Protein AF-A0A355HAT7-F1 (afdb_monomer_lite)

Structure (mmCIF, N/CA/C/O backbone):
data_AF-A0A355HAT7-F1
#
_entry.id   AF-A0A355HAT7-F1
#
loop_
_atom_site.group_PDB
_atom_site.id
_atom_site.type_symbol
_atom_site.label_atom_id
_atom_site.label_alt_id
_atom_site.label_comp_id
_atom_site.label_asym_id
_atom_site.label_entity_id
_atom_site.label_seq_id
_atom_site.pdbx_PDB_ins_code
_atom_site.Cartn_x
_atom_site.Cartn_y
_atom_site.Cartn_z
_atom_site.occupancy
_atom_site.B_iso_or_equiv
_atom_site.auth_seq_id
_atom_site.auth_comp_id
_atom_site.auth_asym_id
_atom_site.auth_atom_id
_atom_site.pdbx_PDB_model_num
ATOM 1 N N . MET A 1 1 ? 3.936 -16.235 10.961 1.00 66.88 1 MET A N 1
ATOM 2 C CA . MET A 1 1 ? 3.783 -15.664 9.609 1.00 66.88 1 MET A CA 1
ATOM 3 C C . MET A 1 1 ? 2.430 -16.112 9.084 1.00 66.88 1 MET A C 1
ATOM 5 O O . MET A 1 1 ? 2.191 -17.313 9.074 1.00 66.88 1 MET A O 1
ATOM 9 N N . ARG A 1 2 ? 1.525 -15.182 8.770 1.00 89.81 2 ARG A N 1
ATOM 10 C CA . ARG A 1 2 ? 0.207 -15.493 8.183 1.00 89.81 2 ARG A CA 1
ATOM 11 C C . ARG A 1 2 ? 0.287 -15.358 6.666 1.00 89.81 2 ARG A C 1
ATOM 13 O O . ARG A 1 2 ? 1.088 -14.561 6.182 1.00 89.81 2 ARG A O 1
ATOM 20 N N . GLN A 1 3 ? -0.506 -16.138 5.940 1.00 93.19 3 GLN A N 1
ATOM 21 C CA . GLN A 1 3 ? -0.543 -16.125 4.480 1.00 93.19 3 GLN A CA 1
ATOM 22 C C . GLN A 1 3 ? -1.954 -15.800 3.996 1.00 93.19 3 GLN A C 1
ATOM 24 O O . GLN A 1 3 ? -2.922 -16.339 4.525 1.00 93.19 3 GLN A O 1
ATOM 29 N N . TYR A 1 4 ? -2.033 -14.962 2.968 1.00 95.06 4 TYR A N 1
ATOM 30 C CA . TYR A 1 4 ? -3.250 -14.629 2.240 1.00 95.06 4 TYR A CA 1
ATOM 31 C C . TYR A 1 4 ? -3.070 -15.044 0.780 1.00 95.06 4 TYR A C 1
ATOM 33 O O . TYR A 1 4 ? -1.998 -14.840 0.208 1.00 95.06 4 TYR A O 1
ATOM 41 N N . SER A 1 5 ? -4.109 -15.616 0.177 1.00 94.50 5 SER A N 1
ATOM 42 C CA . SER A 1 5 ? -4.107 -16.009 -1.232 1.00 94.50 5 SER A CA 1
ATOM 43 C C . SER A 1 5 ? -5.244 -15.299 -1.955 1.00 94.50 5 SER A C 1
ATOM 45 O O . SER A 1 5 ? -6.409 -15.528 -1.641 1.00 94.50 5 SER A O 1
ATOM 47 N N . VAL A 1 6 ? -4.904 -14.436 -2.912 1.00 92.06 6 VAL A N 1
ATOM 48 C CA . VAL A 1 6 ? -5.857 -13.635 -3.698 1.00 92.06 6 VAL A CA 1
ATOM 49 C C . VAL A 1 6 ? -5.466 -13.757 -5.165 1.00 92.06 6 VAL A C 1
ATOM 51 O O . VAL A 1 6 ? -4.302 -13.556 -5.492 1.00 92.06 6 VAL A O 1
ATOM 54 N N . ASP A 1 7 ? -6.399 -14.148 -6.035 1.00 89.56 7 ASP A N 1
ATOM 55 C CA . ASP A 1 7 ? -6.179 -14.298 -7.485 1.00 89.56 7 ASP A CA 1
ATOM 56 C C . ASP A 1 7 ? -4.908 -15.086 -7.855 1.00 89.56 7 ASP A C 1
ATOM 58 O O . ASP A 1 7 ? -4.104 -14.693 -8.701 1.00 89.56 7 ASP A O 1
ATOM 62 N N . HIS A 1 8 ? -4.714 -16.227 -7.185 1.00 90.81 8 HIS A N 1
ATOM 63 C CA . HIS A 1 8 ? -3.545 -17.108 -7.328 1.00 90.81 8 HIS A CA 1
ATOM 64 C C . HIS A 1 8 ? -2.195 -16.482 -6.925 1.00 90.81 8 HIS A C 1
ATOM 66 O O . HIS A 1 8 ? -1.147 -17.095 -7.132 1.00 90.81 8 HIS A O 1
ATOM 72 N N . GLN A 1 9 ? -2.205 -15.303 -6.305 1.00 93.31 9 GLN A N 1
ATOM 73 C CA . GLN A 1 9 ? -1.043 -14.661 -5.701 1.00 93.31 9 GLN A CA 1
ATOM 74 C C . GLN A 1 9 ? -1.006 -14.942 -4.203 1.00 93.31 9 GLN A C 1
ATOM 76 O O . GLN A 1 9 ? -2.036 -14.912 -3.531 1.00 93.31 9 GLN A O 1
ATOM 81 N N . ASN A 1 10 ? 0.189 -15.197 -3.671 1.00 95.50 10 ASN A N 1
ATOM 82 C CA . ASN A 1 10 ? 0.397 -15.442 -2.247 1.00 95.50 10 ASN A CA 1
ATOM 83 C C . ASN A 1 10 ? 1.088 -14.244 -1.598 1.00 95.50 10 ASN A C 1
ATOM 85 O O . ASN A 1 10 ? 2.118 -13.772 -2.085 1.00 95.50 10 ASN A O 1
ATOM 89 N N . TYR A 1 11 ? 0.524 -13.792 -0.484 1.00 97.06 11 TYR A N 1
ATOM 90 C CA . TYR A 1 11 ? 1.011 -12.679 0.315 1.00 97.06 11 TYR A CA 1
ATOM 91 C C . TYR A 1 11 ? 1.325 -13.160 1.724 1.00 97.06 11 TYR A C 1
ATOM 93 O O . TYR A 1 11 ? 0.546 -13.911 2.312 1.00 97.06 11 TYR A O 1
ATOM 101 N N . HIS A 1 12 ? 2.444 -12.713 2.285 1.00 97.25 12 HIS A N 1
ATOM 102 C CA . HIS A 1 12 ? 2.902 -13.163 3.598 1.00 97.25 12 HIS A CA 1
ATOM 103 C C . HIS A 1 12 ? 3.035 -11.992 4.563 1.00 97.25 12 HIS A C 1
ATOM 105 O O . HIS A 1 12 ? 3.761 -11.046 4.284 1.00 97.25 12 HIS A O 1
ATOM 111 N N . ILE A 1 13 ? 2.376 -12.062 5.718 1.00 97.06 13 ILE A N 1
ATOM 112 C CA . ILE A 1 13 ? 2.485 -11.035 6.759 1.00 97.06 13 ILE A CA 1
ATOM 113 C C . ILE A 1 13 ? 3.705 -11.304 7.637 1.00 97.06 13 ILE A C 1
ATOM 115 O O . ILE A 1 13 ? 3.834 -12.383 8.233 1.00 97.06 13 ILE A O 1
ATOM 119 N N . PHE A 1 14 ? 4.555 -10.287 7.771 1.00 92.06 14 PHE A N 1
ATOM 120 C CA . PHE A 1 14 ? 5.745 -10.315 8.620 1.00 92.06 14 PHE A CA 1
ATOM 121 C C . PHE A 1 14 ? 5.540 -9.641 9.966 1.00 92.06 14 PHE A C 1
ATOM 123 O O . PHE A 1 14 ? 5.952 -10.174 10.996 1.00 92.06 14 PHE A O 1
ATOM 130 N N . LYS A 1 15 ? 4.959 -8.441 9.948 1.00 95.00 15 LYS A N 1
ATOM 131 C CA . LYS A 1 15 ? 4.851 -7.587 11.125 1.00 95.00 15 LYS A CA 1
ATOM 132 C C . LYS A 1 15 ? 3.573 -6.776 11.051 1.00 95.00 15 LYS A C 1
ATOM 134 O O . LYS A 1 15 ? 3.268 -6.192 10.018 1.00 95.00 15 LYS A O 1
ATOM 139 N N . THR A 1 16 ? 2.915 -6.676 12.190 1.00 95.56 16 THR A N 1
ATOM 140 C CA . THR A 1 16 ? 1.765 -5.808 12.403 1.00 95.56 16 THR A CA 1
ATOM 141 C C . THR A 1 16 ? 2.088 -4.909 13.585 1.00 95.56 16 THR A C 1
ATOM 143 O O . THR A 1 16 ? 2.615 -5.382 14.593 1.00 95.56 16 THR A O 1
ATOM 146 N N . GLU A 1 17 ? 1.817 -3.616 13.467 1.00 94.00 17 GLU A N 1
ATOM 147 C CA . GLU A 1 17 ? 1.979 -2.664 14.560 1.00 94.00 17 GLU A CA 1
ATOM 148 C C . GLU A 1 17 ? 0.713 -1.827 14.705 1.00 94.00 17 GLU A C 1
ATOM 150 O O . GLU A 1 17 ? 0.260 -1.183 13.760 1.00 94.00 17 GLU A O 1
ATOM 155 N N . THR A 1 18 ? 0.138 -1.846 15.904 1.00 90.94 18 THR A N 1
ATOM 156 C CA . THR A 1 18 ? -1.087 -1.122 16.235 1.00 90.94 18 THR A CA 1
ATOM 157 C C . THR A 1 18 ? -0.759 0.068 17.126 1.00 90.94 18 THR A C 1
ATOM 159 O O . THR A 1 18 ? -0.174 -0.098 18.195 1.00 90.94 18 THR A O 1
ATOM 162 N N . GLY A 1 19 ? -1.185 1.260 16.727 1.00 85.94 19 GLY A N 1
ATOM 163 C CA . GLY A 1 19 ? -1.152 2.472 17.535 1.00 85.94 19 GLY A CA 1
ATOM 164 C C . GLY A 1 19 ? -2.477 3.231 17.492 1.00 85.94 19 GLY A C 1
ATOM 165 O O . GLY A 1 19 ? -3.387 2.917 16.718 1.00 85.94 19 GLY A O 1
ATOM 166 N N . GLU A 1 20 ? -2.600 4.255 18.339 1.00 82.06 20 GLU A N 1
ATOM 167 C CA . GLU A 1 20 ? -3.808 5.089 18.367 1.00 82.06 20 GLU A CA 1
ATOM 168 C C . GLU A 1 20 ? -3.946 5.962 17.121 1.00 82.06 20 GLU A C 1
ATOM 170 O O . GLU A 1 20 ? -5.050 6.113 16.605 1.00 82.06 20 GLU A O 1
ATOM 175 N N . LYS A 1 21 ? -2.827 6.529 16.653 1.00 86.31 21 LYS A N 1
ATOM 176 C CA . LYS A 1 21 ? -2.789 7.431 15.495 1.00 86.31 21 LYS A CA 1
ATOM 177 C C . LYS A 1 21 ? -2.532 6.687 14.196 1.00 86.31 21 LYS A C 1
ATOM 179 O O . LYS A 1 21 ? -3.244 6.915 13.230 1.00 86.31 21 LYS A O 1
ATOM 184 N N . ASN A 1 22 ? -1.537 5.804 14.191 1.00 91.38 22 ASN A N 1
ATOM 185 C CA . ASN A 1 22 ? -1.120 5.066 13.008 1.00 91.38 22 ASN A CA 1
ATOM 186 C C . ASN A 1 22 ? -1.022 3.583 13.345 1.00 91.38 22 ASN A C 1
ATOM 188 O O . ASN A 1 22 ? -0.559 3.220 14.429 1.00 91.38 22 ASN A O 1
ATOM 192 N N . GLN A 1 23 ? -1.432 2.747 12.403 1.00 94.62 23 GLN A N 1
ATOM 193 C CA . GLN A 1 23 ? -1.247 1.302 12.437 1.00 94.62 23 GLN A CA 1
ATOM 194 C C . GLN A 1 23 ? -0.657 0.873 11.106 1.00 94.62 23 GLN A C 1
ATOM 196 O O . GLN A 1 23 ? -0.970 1.483 10.086 1.00 94.62 23 GLN A O 1
ATOM 201 N N . TYR A 1 24 ? 0.191 -0.144 11.080 1.00 95.56 24 TYR A N 1
ATOM 202 C CA . TYR A 1 24 ? 0.759 -0.603 9.821 1.00 95.56 24 TYR A CA 1
ATOM 203 C C . TYR A 1 24 ? 0.962 -2.109 9.779 1.00 95.56 24 TYR A C 1
ATOM 205 O O . TYR A 1 24 ? 1.135 -2.773 10.803 1.00 95.56 24 TYR A O 1
ATOM 213 N N . VAL A 1 25 ? 0.980 -2.626 8.555 1.00 97.62 25 VAL A N 1
ATOM 214 C CA . VAL A 1 25 ? 1.261 -4.026 8.246 1.00 97.62 25 VAL A CA 1
ATOM 215 C C . VAL A 1 25 ? 2.408 -4.079 7.248 1.00 97.62 25 VAL A C 1
ATOM 217 O O . VAL A 1 25 ? 2.375 -3.408 6.215 1.00 97.62 25 VAL A O 1
ATOM 220 N N . HIS A 1 26 ? 3.428 -4.868 7.574 1.00 97.38 26 HIS A N 1
ATOM 221 C CA . HIS A 1 26 ? 4.496 -5.260 6.663 1.00 97.38 26 HIS A CA 1
ATOM 222 C C . HIS A 1 26 ? 4.164 -6.622 6.072 1.00 97.38 26 HIS A C 1
ATOM 224 O O . HIS A 1 26 ? 3.942 -7.589 6.814 1.00 97.38 26 HIS A O 1
ATOM 230 N N . PHE A 1 27 ? 4.188 -6.710 4.749 1.00 97.50 27 PHE A N 1
ATOM 231 C CA . PHE A 1 27 ? 3.882 -7.942 4.039 1.00 97.50 27 PHE A CA 1
ATOM 232 C C . PHE A 1 27 ? 4.768 -8.130 2.810 1.00 97.50 27 PHE A C 1
ATOM 234 O O . PHE A 1 27 ? 5.317 -7.169 2.279 1.00 97.50 27 PHE A O 1
ATOM 241 N N . GLN A 1 28 ? 4.895 -9.375 2.364 1.00 96.88 28 GLN A N 1
ATOM 242 C CA . GLN A 1 28 ? 5.601 -9.743 1.144 1.00 96.88 28 GLN A CA 1
ATOM 243 C C . GLN A 1 28 ? 4.640 -10.146 0.043 1.00 96.88 28 GLN A C 1
ATOM 245 O O . GLN A 1 28 ? 3.632 -10.801 0.312 1.00 96.88 28 GLN A O 1
ATOM 250 N N . TRP A 1 29 ? 5.055 -9.898 -1.193 1.00 96.44 29 TRP A N 1
ATOM 251 C CA . TRP A 1 29 ? 4.635 -10.673 -2.354 1.00 96.44 29 TRP A CA 1
ATOM 252 C C . TRP A 1 29 ? 5.866 -11.039 -3.187 1.00 96.44 29 TRP A C 1
ATOM 254 O O . TRP A 1 29 ? 6.654 -10.170 -3.569 1.00 96.44 29 TRP A O 1
ATOM 264 N N . GLY A 1 30 ? 6.068 -12.334 -3.445 1.00 94.06 30 GLY A N 1
ATOM 265 C CA . GLY A 1 30 ? 7.276 -12.829 -4.105 1.00 94.06 30 GLY A CA 1
ATOM 266 C C . GLY A 1 30 ? 8.544 -12.409 -3.352 1.00 94.06 30 GLY A C 1
ATOM 267 O O . GLY A 1 30 ? 8.791 -12.875 -2.246 1.00 94.06 30 GLY A O 1
ATOM 268 N N . LYS A 1 31 ? 9.341 -11.518 -3.953 1.00 94.50 31 LYS A N 1
ATOM 269 C CA . LYS A 1 31 ? 10.576 -10.959 -3.368 1.00 94.50 31 LYS A CA 1
ATOM 270 C C . LYS A 1 31 ? 10.436 -9.520 -2.859 1.00 94.50 31 LYS A C 1
ATOM 272 O O . LYS A 1 31 ? 11.434 -8.927 -2.468 1.00 94.50 31 LYS A O 1
ATOM 277 N N . PHE A 1 32 ? 9.245 -8.938 -2.960 1.00 97.56 32 PHE A N 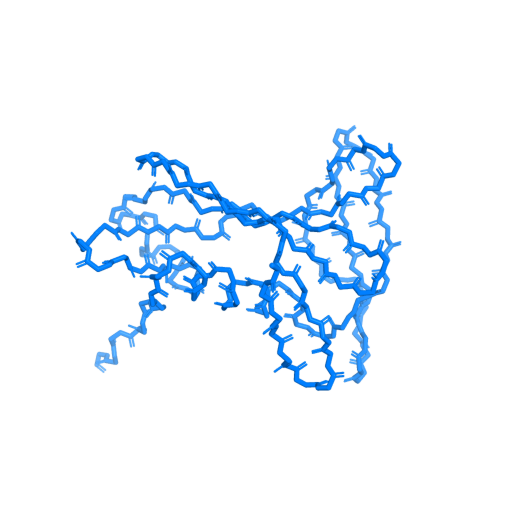1
ATOM 278 C CA . PHE A 1 32 ? 9.012 -7.525 -2.690 1.00 97.56 32 PHE A CA 1
ATOM 279 C C . PHE A 1 32 ? 8.401 -7.343 -1.311 1.00 97.56 32 PHE A C 1
ATOM 281 O O . PHE A 1 32 ? 7.392 -7.975 -0.993 1.00 97.56 32 PHE A O 1
ATOM 288 N N . ASP A 1 33 ? 9.004 -6.460 -0.524 1.00 98.00 33 ASP A N 1
ATOM 289 C CA . ASP A 1 33 ? 8.492 -6.050 0.774 1.00 98.00 33 ASP A CA 1
ATOM 290 C C . ASP A 1 33 ? 7.641 -4.794 0.630 1.00 98.00 33 ASP A C 1
ATOM 292 O O . ASP A 1 33 ? 8.037 -3.813 -0.006 1.00 98.00 33 ASP A O 1
ATOM 296 N N . PHE A 1 34 ? 6.482 -4.822 1.269 1.00 98.25 34 PHE A N 1
ATOM 297 C CA . PHE A 1 34 ? 5.512 -3.747 1.261 1.00 98.25 34 PHE A CA 1
ATOM 298 C C . PHE A 1 34 ? 5.157 -3.314 2.675 1.00 98.25 34 PHE A C 1
ATOM 300 O O . PHE A 1 34 ? 5.217 -4.097 3.629 1.00 98.25 34 PHE A O 1
ATOM 307 N N . ARG A 1 35 ? 4.709 -2.065 2.784 1.00 98.00 35 ARG A N 1
ATOM 308 C CA . ARG A 1 35 ? 4.102 -1.516 3.990 1.00 98.00 35 ARG A CA 1
ATOM 309 C C . ARG A 1 35 ? 2.809 -0.798 3.642 1.00 98.00 35 ARG A C 1
ATOM 311 O O . ARG A 1 35 ? 2.798 0.094 2.799 1.00 98.00 35 ARG A O 1
ATOM 318 N N . MET A 1 36 ? 1.726 -1.168 4.315 1.00 97.88 36 MET A N 1
ATOM 319 C CA . MET A 1 36 ? 0.4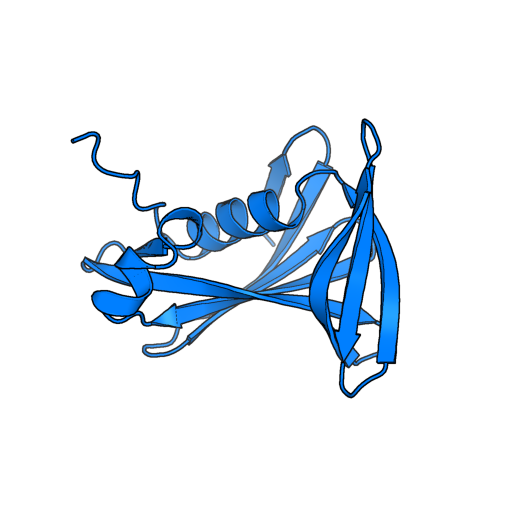74 -0.412 4.297 1.00 97.88 36 MET A CA 1
ATOM 320 C C . MET A 1 36 ? 0.287 0.247 5.659 1.00 97.88 36 MET A C 1
ATOM 322 O O . MET A 1 36 ? 0.292 -0.449 6.675 1.00 97.88 36 MET A O 1
ATOM 326 N N . THR A 1 37 ? 0.109 1.567 5.678 1.00 97.31 37 THR A N 1
ATOM 327 C CA . THR A 1 37 ? -0.168 2.331 6.900 1.00 97.31 37 THR A CA 1
ATOM 328 C C . THR A 1 37 ? -1.586 2.883 6.872 1.00 97.31 37 THR A C 1
ATOM 330 O O . THR A 1 37 ? -2.023 3.512 5.906 1.00 97.31 37 THR A O 1
ATOM 333 N N . PHE A 1 38 ? -2.277 2.668 7.983 1.00 95.94 38 PHE A N 1
ATOM 334 C CA . PHE A 1 38 ? -3.616 3.133 8.277 1.00 95.94 38 PHE A CA 1
ATOM 335 C C . PHE A 1 38 ? -3.545 4.278 9.287 1.00 95.94 38 PHE A C 1
ATOM 337 O O . PHE A 1 38 ? -3.008 4.113 10.385 1.00 95.94 38 PHE A O 1
ATOM 344 N N . THR A 1 39 ? -4.081 5.438 8.921 1.00 94.75 39 THR A N 1
ATOM 345 C CA . THR A 1 39 ? -4.063 6.658 9.738 1.00 94.75 39 THR A CA 1
ATOM 346 C C . THR A 1 39 ? -5.442 6.917 10.338 1.00 94.75 39 THR A C 1
ATOM 348 O O . THR A 1 39 ? -6.470 6.789 9.668 1.00 94.75 39 THR A O 1
ATOM 351 N N . ALA A 1 40 ? -5.491 7.258 11.625 1.00 92.44 40 ALA A N 1
ATOM 352 C CA . ALA A 1 40 ? -6.729 7.602 12.312 1.00 92.44 40 ALA A CA 1
ATOM 353 C C . ALA A 1 40 ? -7.401 8.782 11.604 1.00 92.44 40 ALA A C 1
ATOM 355 O O . ALA A 1 40 ? -6.767 9.795 11.303 1.00 92.44 40 ALA A O 1
ATOM 356 N N . SER A 1 41 ? -8.687 8.633 11.311 1.00 86.38 41 SER A N 1
ATOM 357 C CA . SER A 1 41 ? -9.395 9.518 10.391 1.00 86.38 41 SER A CA 1
ATOM 358 C C . SER A 1 41 ? -10.339 10.474 11.102 1.00 86.38 41 SER A C 1
ATOM 360 O O . SER A 1 41 ? -10.904 10.171 12.151 1.00 86.38 41 SER A O 1
ATOM 362 N N . THR A 1 42 ? -10.538 11.646 10.502 1.00 84.75 42 THR A N 1
ATOM 363 C CA . THR A 1 42 ? -11.616 12.565 10.877 1.00 84.75 42 THR A CA 1
ATOM 364 C C . THR A 1 42 ? -12.838 12.319 9.993 1.00 84.75 42 THR A C 1
ATOM 366 O O . THR A 1 42 ? -12.708 11.850 8.859 1.00 84.75 42 THR A O 1
ATOM 369 N N . LYS A 1 43 ? -14.031 12.699 10.470 1.00 80.31 43 LYS A N 1
ATOM 370 C CA . LYS A 1 43 ? -15.290 12.543 9.714 1.00 80.31 43 LYS A CA 1
ATOM 371 C C . LYS A 1 43 ? -15.228 13.159 8.308 1.00 80.31 43 LYS A C 1
ATOM 373 O O . LYS A 1 43 ? -15.794 12.612 7.364 1.00 80.31 43 LYS A O 1
ATOM 378 N N . ASP A 1 44 ? -14.516 14.275 8.152 1.00 80.06 44 ASP A N 1
ATOM 379 C CA . ASP A 1 44 ? -14.348 14.941 6.856 1.00 80.06 44 ASP A CA 1
ATOM 380 C C . ASP A 1 44 ? -13.433 14.166 5.902 1.00 80.06 44 ASP A C 1
ATOM 382 O O . ASP A 1 44 ? -13.672 14.147 4.693 1.00 80.06 44 ASP A O 1
ATOM 386 N N . ALA A 1 45 ? -12.393 13.513 6.423 1.00 80.19 45 ALA A N 1
ATOM 387 C CA . ALA A 1 45 ? -11.474 12.713 5.619 1.00 80.19 45 ALA A CA 1
ATOM 388 C C . ALA A 1 45 ? -12.159 11.443 5.086 1.00 80.19 45 ALA A C 1
ATOM 390 O O . ALA A 1 45 ? -11.999 11.103 3.911 1.00 80.19 45 ALA A O 1
ATOM 391 N N . VAL A 1 46 ? -13.003 10.814 5.910 1.00 80.19 46 VAL A N 1
ATOM 392 C CA . VAL A 1 46 ? -13.820 9.651 5.526 1.00 80.19 46 VAL A CA 1
ATOM 393 C C . VAL A 1 46 ? -14.761 9.976 4.368 1.00 80.19 46 VAL A C 1
ATOM 395 O O . VAL A 1 46 ? -14.789 9.255 3.372 1.00 80.19 46 VAL A O 1
ATOM 398 N N . ARG A 1 47 ? -15.460 11.117 4.427 1.00 80.06 47 ARG A N 1
ATOM 399 C CA . ARG A 1 47 ? -16.354 11.556 3.339 1.00 80.06 47 ARG A CA 1
ATOM 400 C C . ARG A 1 47 ? -15.631 11.754 2.007 1.00 80.06 47 ARG A C 1
ATOM 402 O O . ARG A 1 47 ? -16.217 11.520 0.956 1.00 80.06 47 ARG A O 1
ATOM 409 N N . LYS A 1 48 ? -14.368 12.188 2.038 1.00 84.38 48 LYS A N 1
ATOM 410 C CA . LYS A 1 48 ? -13.575 12.449 0.826 1.00 84.38 48 LYS A CA 1
ATOM 411 C C . LYS A 1 48 ? -12.976 11.184 0.213 1.00 84.38 48 LYS A C 1
ATOM 413 O O . LYS A 1 48 ? -12.752 11.158 -0.995 1.00 84.38 48 LYS A O 1
ATOM 418 N N . LYS A 1 49 ? -12.685 10.157 1.018 1.00 85.31 49 LYS A N 1
ATOM 419 C CA . LYS A 1 49 ? -11.970 8.944 0.581 1.00 85.31 49 LYS A CA 1
ATOM 420 C C . LYS A 1 49 ? -12.659 7.647 1.047 1.00 85.31 49 LYS A C 1
ATOM 422 O O . LYS A 1 49 ? -11.979 6.779 1.594 1.00 85.31 49 LYS A O 1
ATOM 427 N N . PRO A 1 50 ? -13.961 7.441 0.769 1.00 84.00 50 PRO A N 1
ATOM 428 C CA . PRO A 1 50 ? -14.720 6.316 1.326 1.00 84.00 50 PRO A CA 1
ATOM 429 C C . PRO A 1 50 ? -14.137 4.950 0.938 1.00 84.00 50 PRO A C 1
ATOM 431 O O . PRO A 1 50 ? -14.090 4.027 1.742 1.00 84.00 50 PRO A O 1
ATOM 434 N N . LYS A 1 51 ? -13.587 4.824 -0.280 1.00 87.25 51 LYS A N 1
ATOM 435 C CA . LYS A 1 51 ? -12.958 3.579 -0.755 1.00 87.25 51 LYS A CA 1
ATOM 436 C C . LYS A 1 51 ? -11.722 3.164 0.046 1.00 87.25 51 LYS A C 1
ATOM 438 O O . LYS A 1 51 ? -11.319 2.011 -0.075 1.00 87.25 51 LYS A O 1
ATOM 443 N N . MET A 1 52 ? -11.119 4.080 0.796 1.00 91.06 52 MET A N 1
ATOM 444 C CA . MET A 1 52 ? -9.913 3.854 1.591 1.00 91.06 52 MET A CA 1
ATOM 445 C C . MET A 1 52 ? -10.21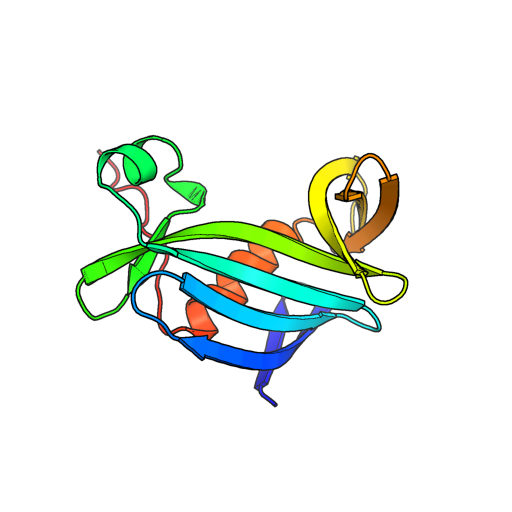6 3.813 3.089 1.00 91.06 52 MET A C 1
ATOM 447 O O . MET A 1 52 ? -9.274 3.741 3.874 1.00 91.06 52 MET A O 1
ATOM 451 N N . THR A 1 53 ? -11.489 3.906 3.484 1.00 93.44 53 THR A N 1
ATOM 452 C CA . THR A 1 53 ? -11.900 3.964 4.885 1.00 93.44 53 THR A CA 1
ATOM 453 C C . THR A 1 53 ? -12.239 2.580 5.422 1.00 93.44 53 THR A C 1
ATOM 455 O O . THR A 1 53 ? -12.976 1.806 4.807 1.00 93.44 53 THR A O 1
ATOM 458 N N . PHE A 1 54 ? -11.721 2.306 6.612 1.00 93.81 54 PHE A N 1
ATOM 459 C CA . PHE A 1 54 ? -11.911 1.072 7.352 1.00 93.81 54 PHE A CA 1
ATOM 460 C C . PHE A 1 54 ? -12.321 1.395 8.787 1.00 93.81 54 PHE A C 1
ATOM 462 O O . PHE A 1 54 ? -11.889 2.398 9.353 1.00 93.81 54 PHE A O 1
ATOM 469 N N . SER A 1 55 ? -13.168 0.556 9.367 1.00 92.69 55 SER A N 1
ATOM 470 C CA . SER A 1 55 ? -13.625 0.668 10.747 1.00 92.69 55 SER A CA 1
ATOM 471 C C . SER A 1 55 ? -13.048 -0.477 11.568 1.00 92.69 55 SER A C 1
ATOM 473 O O . SER A 1 55 ? -13.101 -1.635 11.154 1.00 92.69 55 SER A O 1
ATOM 475 N N . ALA A 1 56 ? -12.479 -0.151 12.724 1.00 91.69 56 ALA A N 1
ATOM 476 C CA . ALA A 1 56 ? -12.066 -1.130 13.718 1.00 91.69 56 ALA A CA 1
ATOM 477 C C . ALA A 1 56 ? -13.251 -1.520 14.618 1.00 91.69 56 ALA A C 1
ATOM 479 O O . ALA A 1 56 ? -14.207 -0.762 14.776 1.00 91.69 56 ALA A O 1
ATOM 480 N N . ALA A 1 57 ? -13.155 -2.661 15.305 1.00 88.12 57 ALA A N 1
ATOM 481 C CA . ALA A 1 57 ? -14.210 -3.157 16.202 1.00 88.12 57 ALA A CA 1
ATOM 482 C C . ALA A 1 57 ? -14.604 -2.184 17.338 1.00 88.12 57 ALA A C 1
ATOM 484 O O . ALA A 1 57 ? -15.696 -2.276 17.890 1.00 88.12 57 ALA A O 1
ATOM 485 N N . ASN A 1 58 ? -13.731 -1.236 17.689 1.00 86.75 58 ASN A N 1
ATOM 486 C CA . ASN A 1 58 ? -14.002 -0.188 18.679 1.00 86.75 58 ASN A CA 1
ATOM 487 C C . ASN A 1 58 ? -14.707 1.056 18.092 1.00 86.75 58 ASN A C 1
ATOM 489 O O . ASN A 1 58 ? -14.837 2.062 18.788 1.00 86.75 58 ASN A O 1
ATOM 493 N N . GLY A 1 59 ? -15.111 1.017 16.819 1.00 87.50 59 GLY A N 1
ATOM 494 C CA . GLY A 1 59 ? -15.768 2.113 16.107 1.00 87.50 59 GLY A CA 1
ATOM 495 C C . GLY A 1 59 ? -14.831 3.222 15.621 1.00 87.50 59 GLY A C 1
ATOM 496 O O . GLY A 1 59 ? -15.304 4.185 15.020 1.00 87.50 59 GLY A O 1
ATOM 497 N N . LYS A 1 60 ? -13.514 3.124 15.859 1.00 90.12 60 LYS A N 1
ATOM 498 C CA . LYS A 1 60 ? -12.542 4.070 15.291 1.00 90.12 60 LYS A CA 1
ATOM 499 C C . LYS A 1 60 ? -12.395 3.827 13.791 1.00 90.12 60 LYS A C 1
ATOM 501 O O . LYS A 1 60 ? -12.309 2.686 13.341 1.00 90.12 60 LYS A O 1
ATOM 506 N N . GLU A 1 61 ? -12.325 4.915 13.037 1.00 92.62 61 GLU A N 1
ATOM 507 C CA . GLU A 1 61 ? -12.168 4.892 11.585 1.00 92.62 61 GLU A CA 1
ATOM 508 C C . GLU A 1 61 ? -10.725 5.222 11.198 1.00 92.62 61 GLU A C 1
ATOM 510 O O . GLU A 1 61 ? -10.098 6.131 11.754 1.00 92.62 61 GLU A O 1
ATOM 515 N N . TYR A 1 62 ? -10.216 4.488 10.217 1.00 94.00 62 TYR A N 1
ATOM 516 C CA . TYR A 1 62 ? -8.864 4.613 9.701 1.00 94.00 62 TYR A CA 1
ATOM 517 C C . TYR A 1 62 ? -8.868 4.704 8.174 1.00 94.00 62 TYR A C 1
ATOM 519 O O . TYR A 1 62 ? -9.719 4.118 7.503 1.00 94.00 62 TYR A O 1
ATOM 527 N N . LEU A 1 63 ? -7.887 5.409 7.616 1.00 94.75 63 LEU A N 1
ATOM 528 C CA . LEU A 1 63 ? -7.679 5.544 6.180 1.00 94.75 63 LEU A CA 1
ATOM 529 C C . LEU A 1 63 ? -6.400 4.819 5.769 1.00 94.75 63 LEU A C 1
ATOM 531 O O . LEU A 1 63 ? -5.337 5.070 6.327 1.00 94.75 63 LEU A O 1
ATOM 535 N N . ALA A 1 64 ? -6.485 3.971 4.746 1.00 95.12 64 ALA A N 1
ATOM 536 C CA . ALA A 1 64 ? -5.339 3.279 4.148 1.00 95.12 64 ALA A CA 1
ATOM 537 C C . ALA A 1 64 ? -4.525 4.208 3.219 1.00 95.12 64 ALA A C 1
ATOM 539 O O . ALA A 1 64 ? -4.488 4.019 1.995 1.00 95.12 64 ALA A O 1
ATOM 540 N N . GLU A 1 65 ? -3.963 5.284 3.772 1.00 87.75 65 GLU A N 1
ATOM 541 C CA . GLU A 1 65 ? -3.392 6.392 2.996 1.00 87.75 65 GLU A CA 1
ATOM 542 C C . GLU A 1 65 ? -2.062 6.051 2.337 1.00 87.75 65 GLU A C 1
ATOM 544 O O . GLU A 1 65 ? -1.894 6.304 1.138 1.00 87.75 65 GLU A O 1
ATOM 549 N N . LEU A 1 66 ? -1.150 5.465 3.106 1.00 95.69 66 LEU A N 1
ATOM 550 C CA . LEU A 1 66 ? 0.229 5.269 2.694 1.00 95.69 66 LEU A CA 1
ATOM 551 C C . LEU A 1 66 ? 0.457 3.805 2.336 1.00 95.69 66 LEU A C 1
ATOM 553 O O . LEU A 1 66 ? 0.277 2.913 3.165 1.00 95.69 66 LEU A O 1
ATOM 557 N N . PHE A 1 67 ? 0.857 3.582 1.089 1.00 98.00 67 PHE A N 1
ATOM 558 C CA . PHE A 1 67 ? 1.239 2.277 0.580 1.00 98.00 67 PHE A CA 1
ATOM 559 C C . PHE A 1 67 ? 2.644 2.383 0.007 1.00 98.00 67 PHE A C 1
ATOM 561 O O . PHE A 1 67 ? 2.873 3.213 -0.868 1.00 98.00 67 PHE A O 1
ATOM 568 N N . GLU A 1 68 ? 3.576 1.584 0.511 1.00 98.38 68 GLU A N 1
ATOM 569 C CA . GLU A 1 68 ? 4.995 1.698 0.190 1.00 98.38 68 GLU A CA 1
ATOM 570 C C . GLU A 1 68 ? 5.596 0.358 -0.230 1.00 98.38 68 GLU A C 1
ATOM 572 O O . GLU A 1 68 ? 5.192 -0.693 0.272 1.00 98.38 68 GLU A O 1
ATOM 577 N N . VAL A 1 69 ? 6.601 0.417 -1.106 1.00 98.50 69 VAL A N 1
ATOM 578 C CA . VAL A 1 69 ? 7.448 -0.717 -1.495 1.00 98.50 69 VAL A CA 1
ATOM 579 C C . VAL A 1 69 ? 8.894 -0.450 -1.093 1.00 98.50 69 VAL A C 1
ATOM 581 O O . VAL A 1 69 ? 9.390 0.675 -1.212 1.00 98.50 69 VAL A O 1
ATOM 584 N N . LEU A 1 70 ? 9.582 -1.478 -0.602 1.00 98.06 70 LEU A N 1
ATOM 585 C CA . LEU A 1 70 ? 11.000 -1.400 -0.280 1.00 98.06 70 LEU A CA 1
ATOM 586 C C . LEU A 1 70 ? 11.831 -1.634 -1.544 1.00 98.06 70 LEU A C 1
ATOM 588 O O . LEU A 1 70 ? 11.808 -2.712 -2.135 1.00 98.06 70 LEU A O 1
ATOM 592 N N . TYR A 1 71 ? 12.622 -0.637 -1.927 1.00 97.62 71 TYR A N 1
ATOM 593 C CA . TYR A 1 71 ? 13.574 -0.732 -3.025 1.00 97.62 71 TYR A CA 1
ATOM 594 C C . TYR A 1 71 ? 14.899 -0.080 -2.623 1.00 97.62 71 TYR A C 1
ATOM 596 O O . TYR A 1 71 ? 14.928 1.038 -2.114 1.00 97.62 71 TYR A O 1
ATOM 604 N N . GLN A 1 72 ? 16.013 -0.801 -2.799 1.00 95.44 72 GLN A N 1
ATOM 605 C CA . GLN A 1 72 ? 17.359 -0.346 -2.408 1.00 95.44 72 GLN A CA 1
ATOM 606 C C . GLN A 1 72 ? 17.434 0.188 -0.959 1.00 95.44 72 GLN A C 1
ATOM 608 O O . GLN A 1 72 ? 17.994 1.253 -0.701 1.00 95.44 72 GLN A O 1
ATOM 613 N N . ASN A 1 73 ? 16.853 -0.554 -0.006 1.00 95.38 73 ASN A N 1
ATOM 614 C CA . ASN A 1 73 ? 16.768 -0.196 1.421 1.00 95.38 73 ASN A CA 1
ATOM 615 C C . ASN A 1 73 ? 16.029 1.125 1.712 1.00 95.38 73 ASN A C 1
ATOM 617 O O . ASN A 1 73 ? 16.208 1.718 2.778 1.00 95.38 73 ASN A O 1
ATOM 621 N N . LYS A 1 74 ? 15.193 1.594 0.782 1.00 97.44 74 LYS A N 1
ATOM 622 C CA . LYS A 1 74 ? 14.368 2.793 0.934 1.00 97.44 74 LYS A CA 1
ATOM 623 C C . LYS A 1 74 ? 12.913 2.473 0.619 1.00 97.44 74 LYS A C 1
ATOM 625 O O . LYS A 1 74 ? 12.624 1.712 -0.297 1.00 97.44 74 LYS A O 1
ATOM 630 N N . TRP A 1 75 ? 12.004 3.075 1.377 1.00 97.81 75 TRP A N 1
ATOM 631 C CA . TRP A 1 75 ? 10.570 2.985 1.118 1.00 97.81 75 TRP A CA 1
ATOM 632 C C . TRP A 1 75 ? 10.173 4.030 0.078 1.00 97.81 75 TRP A C 1
ATOM 634 O O . TRP A 1 75 ? 10.459 5.216 0.275 1.00 97.81 75 TRP A O 1
ATOM 644 N N . PHE A 1 76 ? 9.571 3.573 -1.016 1.00 98.56 76 PHE A N 1
ATOM 645 C CA . PHE A 1 76 ? 8.972 4.405 -2.055 1.00 98.56 76 PHE A CA 1
ATOM 646 C C . PHE A 1 76 ? 7.458 4.353 -1.920 1.00 98.56 76 PHE A C 1
ATOM 648 O O . PHE A 1 76 ? 6.906 3.279 -1.695 1.00 98.56 76 PHE A O 1
ATOM 655 N N . GLU A 1 77 ? 6.791 5.492 -2.072 1.00 98.38 77 GLU A N 1
ATOM 656 C CA . GLU A 1 77 ? 5.343 5.611 -1.930 1.00 98.38 77 GLU A CA 1
ATOM 657 C C . GLU A 1 77 ? 4.639 5.322 -3.253 1.00 98.38 77 GLU A C 1
ATOM 659 O O . GLU A 1 77 ? 5.058 5.792 -4.311 1.00 98.38 77 GLU A O 1
ATOM 664 N N . PHE A 1 78 ? 3.545 4.567 -3.198 1.00 97.75 78 PHE A N 1
ATOM 665 C CA . PHE A 1 78 ? 2.711 4.275 -4.353 1.00 97.75 78 PHE A CA 1
ATOM 666 C C . PHE A 1 78 ? 2.103 5.563 -4.900 1.00 97.75 78 PHE A C 1
ATOM 668 O O . PHE A 1 78 ? 1.366 6.259 -4.195 1.00 97.75 78 PHE A O 1
ATOM 675 N N . VAL A 1 79 ? 2.314 5.816 -6.189 1.00 96.69 79 VAL A N 1
ATOM 676 C CA . VAL A 1 79 ? 1.717 6.958 -6.883 1.00 96.69 79 VAL A CA 1
ATOM 677 C C . VAL A 1 79 ? 0.493 6.505 -7.671 1.00 96.69 79 VAL A C 1
ATOM 679 O O . VAL A 1 79 ? -0.619 6.967 -7.407 1.00 96.69 79 VAL A O 1
ATOM 682 N N . LYS A 1 80 ? 0.685 5.613 -8.650 1.00 94.00 80 LYS A N 1
ATOM 683 C CA . LYS A 1 80 ? -0.359 5.155 -9.582 1.00 94.00 80 LYS A CA 1
ATOM 684 C C . LYS A 1 80 ? 0.138 4.008 -10.473 1.00 94.00 80 LYS A C 1
ATOM 686 O O . LYS A 1 80 ? 1.350 3.855 -10.622 1.00 94.00 80 LYS A O 1
ATOM 691 N N . PRO A 1 81 ? -0.763 3.265 -11.133 1.00 94.50 81 PRO A N 1
ATOM 692 C CA . PRO A 1 81 ? -0.395 2.490 -12.315 1.00 94.50 81 PRO A CA 1
ATOM 693 C C . PRO A 1 81 ? 0.029 3.409 -13.475 1.00 94.50 81 PRO A C 1
ATOM 695 O O . PRO A 1 81 ? -0.473 4.530 -13.616 1.00 94.50 81 PRO A O 1
ATOM 698 N N . THR A 1 82 ? 0.952 2.927 -14.303 1.00 95.44 82 THR A N 1
ATOM 699 C CA . THR A 1 82 ? 1.449 3.592 -15.521 1.00 95.44 82 THR A CA 1
ATOM 700 C C . THR A 1 82 ? 1.109 2.814 -16.786 1.00 95.44 82 THR A C 1
ATOM 702 O O . THR A 1 82 ? 0.898 3.433 -17.829 1.00 95.44 82 THR A O 1
ATOM 705 N N . ALA A 1 83 ? 0.962 1.491 -16.687 1.00 93.19 83 ALA A N 1
ATOM 706 C CA . ALA A 1 83 ? 0.456 0.636 -17.752 1.00 93.19 83 ALA A CA 1
ATOM 707 C C . ALA A 1 83 ? -0.406 -0.499 -17.181 1.00 93.19 83 ALA A C 1
ATOM 709 O O . ALA A 1 83 ? -0.169 -0.982 -16.074 1.00 93.19 83 ALA A O 1
ATOM 710 N N . HIS A 1 84 ? -1.398 -0.938 -17.959 1.00 91.25 84 HIS A N 1
ATOM 711 C CA . HIS A 1 84 ? -2.337 -1.984 -17.557 1.00 91.25 84 HIS A CA 1
ATOM 712 C C . HIS A 1 84 ? -2.146 -3.247 -18.396 1.00 91.25 84 HIS A C 1
ATOM 714 O O . HIS A 1 84 ? -2.170 -3.191 -19.627 1.00 91.25 84 HIS A O 1
ATOM 720 N N . GLY A 1 85 ? -2.024 -4.391 -17.730 1.00 87.81 85 GLY A N 1
ATOM 721 C CA . GLY A 1 85 ? -2.073 -5.720 -18.329 1.00 8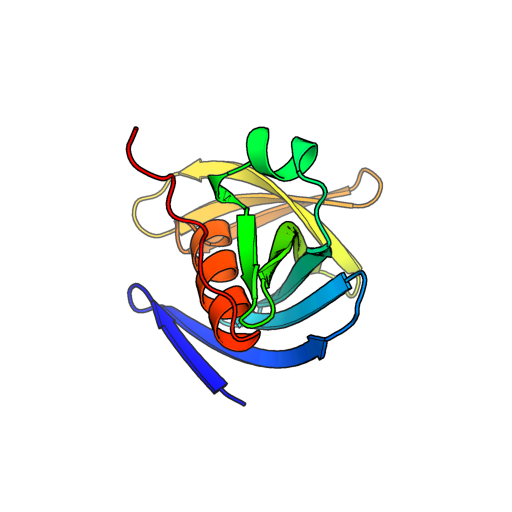7.81 85 GLY A CA 1
ATOM 722 C C . GLY A 1 85 ? -3.215 -6.558 -17.750 1.00 87.81 85 GLY A C 1
ATOM 723 O O . GLY A 1 85 ? -3.918 -6.154 -16.823 1.00 87.81 85 GLY A O 1
ATOM 724 N N . MET A 1 86 ? -3.429 -7.750 -18.315 1.00 86.69 86 MET A N 1
ATOM 725 C CA . MET A 1 86 ? -4.483 -8.655 -17.831 1.00 86.69 86 MET A CA 1
ATOM 726 C C . MET A 1 86 ? -4.166 -9.241 -16.450 1.00 86.69 86 MET A C 1
ATOM 728 O O . MET A 1 86 ? -5.076 -9.420 -15.648 1.00 86.69 86 MET A O 1
ATOM 732 N N . GLN A 1 87 ? -2.893 -9.550 -16.192 1.00 88.00 87 GLN A N 1
ATOM 733 C CA . GLN A 1 87 ? -2.431 -10.187 -14.952 1.00 88.00 87 GLN A CA 1
ATOM 734 C C . GLN A 1 87 ? -1.548 -9.265 -14.106 1.00 88.00 87 GLN A C 1
ATOM 736 O O . GLN A 1 87 ? -1.595 -9.326 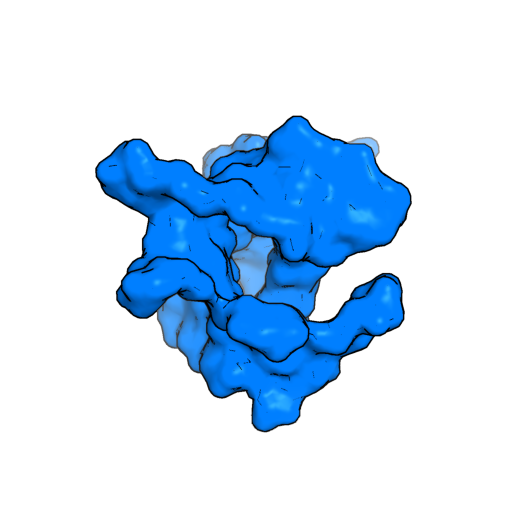-12.879 1.00 88.00 87 GLN A O 1
ATOM 741 N N . LEU A 1 88 ? -0.753 -8.420 -14.764 1.00 91.75 88 LEU A N 1
ATOM 742 C CA . LEU A 1 88 ? 0.192 -7.508 -14.132 1.00 91.75 88 LEU A CA 1
ATOM 743 C C . LEU A 1 88 ? -0.110 -6.062 -14.529 1.00 91.75 88 LEU A C 1
ATOM 745 O O . LEU A 1 88 ? -0.645 -5.810 -15.609 1.00 91.75 88 LEU A O 1
ATOM 749 N N . GLU A 1 89 ? 0.266 -5.127 -13.667 1.00 94.50 89 GLU A N 1
ATOM 750 C CA . GLU A 1 89 ? 0.259 -3.689 -13.922 1.00 94.50 89 GLU A CA 1
ATOM 751 C C . GLU A 1 89 ? 1.648 -3.121 -13.655 1.00 94.50 89 GLU A C 1
ATOM 753 O O . GLU A 1 89 ? 2.247 -3.396 -12.613 1.00 94.50 89 GLU A O 1
ATOM 758 N N . GLU A 1 90 ? 2.146 -2.299 -14.578 1.00 97.12 90 GLU A N 1
ATOM 759 C CA . GLU A 1 90 ? 3.309 -1.463 -14.302 1.00 97.12 90 GLU A CA 1
ATOM 760 C C . GLU A 1 90 ? 2.867 -0.324 -13.382 1.00 97.12 90 GLU A C 1
ATOM 762 O O . GLU A 1 90 ? 1.853 0.342 -13.620 1.00 97.12 90 GLU A O 1
ATOM 767 N N . THR A 1 91 ? 3.616 -0.113 -12.308 1.00 97.19 91 THR A N 1
ATOM 768 C CA . THR A 1 91 ? 3.288 0.841 -11.251 1.00 97.19 91 THR A CA 1
ATOM 769 C C . THR A 1 91 ? 4.434 1.808 -11.016 1.00 97.19 91 THR A C 1
ATOM 771 O O . THR A 1 91 ? 5.602 1.423 -11.053 1.00 97.19 91 THR A O 1
ATOM 774 N N . LEU A 1 92 ? 4.083 3.063 -10.737 1.00 98.06 92 LEU A N 1
ATOM 775 C CA . LEU A 1 92 ? 5.006 4.112 -10.331 1.00 98.06 92 LEU A CA 1
ATOM 776 C C . LEU A 1 92 ? 4.998 4.272 -8.813 1.00 98.06 92 LEU A C 1
ATOM 778 O O . LEU A 1 92 ? 3.948 4.477 -8.190 1.00 98.06 92 LEU A O 1
ATOM 782 N N . TRP A 1 93 ? 6.204 4.285 -8.261 1.00 98.44 93 TRP A N 1
ATOM 783 C CA . TRP A 1 93 ? 6.499 4.564 -6.868 1.00 98.44 93 TRP A CA 1
ATOM 784 C C . TRP A 1 93 ? 7.512 5.694 -6.790 1.00 98.44 93 TRP A C 1
ATOM 786 O O . TRP A 1 93 ? 8.441 5.728 -7.593 1.00 98.44 93 TRP A O 1
ATOM 796 N N . SER A 1 94 ? 7.357 6.612 -5.842 1.00 98.12 94 SER A N 1
ATOM 797 C CA . SER A 1 94 ? 8.227 7.785 -5.760 1.00 98.12 94 SER A CA 1
ATOM 798 C C . SER A 1 94 ? 8.745 8.027 -4.351 1.00 98.12 94 SER A C 1
ATOM 800 O O . SER A 1 94 ? 8.097 7.696 -3.356 1.00 98.12 94 SER A O 1
ATOM 802 N N . ARG A 1 95 ? 9.947 8.591 -4.270 1.00 97.62 95 ARG A N 1
ATOM 803 C CA . ARG A 1 95 ? 10.576 9.020 -3.025 1.00 97.62 95 ARG A CA 1
ATOM 804 C C . ARG A 1 95 ? 11.551 10.153 -3.298 1.00 97.62 95 ARG A C 1
ATOM 806 O O . ARG A 1 95 ? 12.512 9.954 -4.030 1.00 97.62 95 ARG A O 1
ATOM 813 N N . ASP A 1 96 ? 11.372 11.300 -2.645 1.00 95.56 96 ASP A N 1
ATOM 814 C CA . ASP A 1 96 ? 12.337 12.411 -2.688 1.00 95.56 96 ASP A CA 1
ATOM 815 C C . ASP A 1 96 ? 12.730 12.820 -4.132 1.00 95.56 96 ASP A C 1
ATOM 817 O O . ASP A 1 96 ? 13.885 13.137 -4.411 1.00 95.56 96 ASP A O 1
ATOM 821 N N . GLY A 1 97 ? 11.775 12.768 -5.073 1.00 94.38 97 GLY A N 1
ATOM 822 C CA . GLY A 1 97 ? 11.995 13.058 -6.499 1.00 94.38 97 GLY A CA 1
ATOM 823 C C . GLY A 1 97 ? 12.613 11.917 -7.320 1.00 94.38 97 GLY A C 1
ATOM 824 O O . GLY A 1 97 ? 12.893 12.105 -8.501 1.00 94.38 97 GLY A O 1
ATOM 825 N N . LEU A 1 98 ? 12.836 10.747 -6.717 1.00 97.25 98 LEU A N 1
ATOM 826 C CA . LEU A 1 98 ? 13.263 9.525 -7.395 1.00 97.25 98 LEU A CA 1
ATOM 827 C C . LEU A 1 98 ? 12.054 8.658 -7.723 1.00 97.25 98 LEU A C 1
ATOM 829 O O . LEU A 1 98 ? 11.251 8.367 -6.837 1.00 97.25 98 LEU A O 1
ATOM 833 N N . ASP A 1 99 ? 11.998 8.169 -8.956 1.00 97.94 99 ASP A N 1
ATOM 834 C CA . ASP A 1 99 ? 10.935 7.286 -9.422 1.00 97.94 99 ASP A CA 1
ATOM 835 C C . ASP A 1 99 ? 11.420 5.840 -9.560 1.00 97.94 99 ASP A C 1
ATOM 837 O O . ASP A 1 99 ? 12.546 5.564 -9.984 1.00 97.94 99 ASP A O 1
ATOM 841 N N . TYR A 1 100 ? 10.535 4.911 -9.219 1.00 98.06 100 TYR A N 1
ATOM 842 C CA . TYR A 1 100 ? 10.720 3.476 -9.344 1.00 98.06 100 TYR A CA 1
ATOM 843 C C . TYR A 1 100 ? 9.516 2.868 -10.070 1.00 98.06 100 TYR A C 1
ATOM 845 O O . TYR A 1 100 ? 8.388 2.930 -9.582 1.00 98.06 100 TYR A O 1
ATOM 853 N N . TYR A 1 101 ? 9.779 2.293 -11.245 1.00 97.50 101 TYR A N 1
ATOM 854 C CA . TYR A 1 101 ? 8.789 1.627 -12.090 1.00 97.50 101 TYR A CA 1
ATOM 855 C C . TYR A 1 101 ? 8.956 0.116 -11.967 1.00 97.50 101 TYR A C 1
ATOM 857 O O . TYR A 1 101 ? 10.071 -0.401 -12.089 1.00 97.50 101 TYR A O 1
ATOM 865 N N . VAL A 1 102 ? 7.863 -0.592 -11.694 1.00 97.25 102 VAL A N 1
ATOM 866 C CA . VAL A 1 102 ? 7.888 -2.042 -11.474 1.00 97.25 102 VAL A CA 1
ATOM 867 C C . VAL A 1 102 ? 6.518 -2.666 -11.729 1.00 97.25 102 VAL A C 1
ATOM 869 O O . VAL A 1 102 ? 5.484 -2.058 -11.447 1.00 97.25 102 VAL A O 1
ATOM 872 N N . GLU A 1 103 ? 6.514 -3.888 -12.260 1.00 97.00 103 GLU A N 1
ATOM 873 C CA . GLU A 1 103 ? 5.299 -4.667 -12.494 1.00 97.00 103 GLU A CA 1
ATOM 874 C C . GLU A 1 103 ? 4.891 -5.477 -11.260 1.00 97.00 103 GLU A C 1
ATOM 876 O O . GLU A 1 103 ? 5.689 -6.225 -10.687 1.00 97.00 103 GLU A O 1
ATOM 881 N N . PHE A 1 104 ? 3.618 -5.360 -10.888 1.00 96.12 104 PHE A N 1
ATOM 882 C CA . PHE A 1 104 ? 2.989 -6.105 -9.799 1.00 96.12 104 PHE A CA 1
ATOM 883 C C . PHE A 1 104 ? 1.695 -6.765 -10.261 1.00 96.12 104 PHE A C 1
ATOM 885 O O . PHE A 1 104 ? 1.187 -6.406 -11.324 1.00 96.12 104 PHE A O 1
ATOM 892 N N . PRO A 1 105 ? 1.135 -7.716 -9.488 1.00 94.62 105 PRO A N 1
ATOM 893 C CA . PRO A 1 105 ? -0.208 -8.202 -9.741 1.00 94.62 10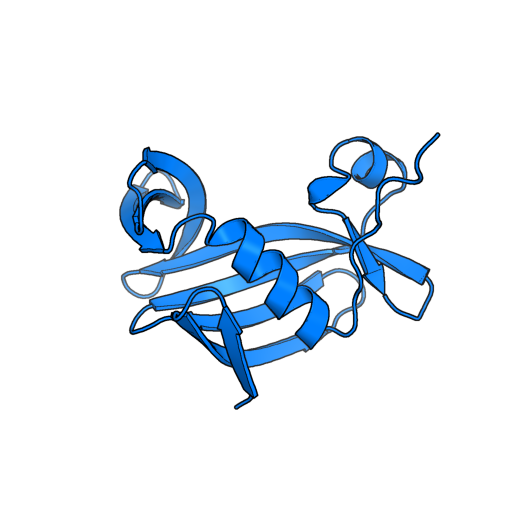5 PRO A CA 1
ATOM 894 C C . PRO A 1 105 ? -1.180 -7.044 -9.872 1.00 94.62 105 PRO A C 1
ATOM 896 O O . PRO A 1 105 ? -1.071 -6.034 -9.169 1.00 94.62 105 PRO A O 1
ATOM 899 N N . LYS A 1 106 ? -2.137 -7.216 -10.773 1.00 93.00 106 LYS A N 1
ATOM 900 C CA . LYS A 1 106 ? -3.199 -6.245 -10.971 1.00 93.00 106 LYS A CA 1
ATOM 901 C C . LYS A 1 106 ? -3.892 -5.907 -9.646 1.00 93.00 106 LYS A C 1
ATOM 903 O O . LYS A 1 106 ? -4.060 -6.773 -8.788 1.00 93.00 106 LYS A O 1
ATOM 908 N N . ASP A 1 107 ? -4.275 -4.641 -9.483 1.00 92.75 107 ASP A N 1
ATOM 909 C CA . ASP A 1 107 ? -5.023 -4.159 -8.318 1.00 92.75 107 ASP A CA 1
ATOM 910 C C . ASP A 1 107 ? -4.266 -4.312 -6.977 1.00 92.75 107 ASP A C 1
ATOM 912 O O . ASP A 1 107 ? -4.876 -4.297 -5.903 1.00 92.75 107 ASP A O 1
ATOM 916 N N . ILE A 1 108 ? -2.924 -4.389 -7.002 1.00 95.31 108 ILE A N 1
ATOM 917 C CA . ILE A 1 108 ? -2.068 -4.624 -5.821 1.00 95.31 108 ILE A CA 1
ATOM 918 C C . ILE A 1 108 ? -2.402 -3.723 -4.625 1.00 95.31 108 ILE A C 1
ATOM 920 O O . ILE A 1 108 ? -2.415 -4.186 -3.486 1.00 95.31 108 ILE A O 1
ATOM 924 N N . ARG A 1 109 ? -2.728 -2.443 -4.855 1.00 95.38 109 ARG A N 1
ATOM 925 C CA . ARG A 1 109 ? -3.119 -1.521 -3.776 1.00 95.38 109 ARG A CA 1
ATOM 926 C C . ARG A 1 109 ? -4.432 -1.943 -3.121 1.00 95.38 109 ARG A C 1
ATOM 928 O O . ARG A 1 109 ? -4.547 -1.874 -1.901 1.00 95.38 109 ARG A O 1
ATOM 935 N N . SER A 1 110 ? -5.424 -2.348 -3.910 1.00 94.19 110 SER A N 1
ATOM 936 C CA . SER A 1 110 ? -6.715 -2.803 -3.391 1.00 94.19 110 SER A CA 1
ATOM 937 C C . SER A 1 110 ? -6.580 -4.127 -2.646 1.00 94.19 110 SER A C 1
ATOM 939 O O . SER A 1 110 ? -7.136 -4.253 -1.558 1.00 94.19 110 SER A O 1
ATOM 941 N N . VAL A 1 111 ? -5.775 -5.061 -3.159 1.00 95.19 111 VAL A N 1
ATOM 942 C CA . VAL A 1 111 ? -5.452 -6.308 -2.449 1.00 95.19 111 VAL A CA 1
ATOM 943 C C . VAL A 1 111 ? -4.764 -6.007 -1.117 1.00 95.19 111 VAL A C 1
ATOM 945 O O . VAL A 1 111 ? -5.212 -6.479 -0.073 1.00 95.19 111 VAL A O 1
ATOM 948 N N . ALA A 1 112 ? -3.738 -5.150 -1.127 1.00 96.81 112 ALA A N 1
ATOM 949 C CA . ALA A 1 112 ? -3.010 -4.742 0.072 1.00 96.81 112 ALA A CA 1
ATOM 950 C C . ALA A 1 112 ? -3.932 -4.112 1.126 1.00 96.81 112 ALA A C 1
ATOM 952 O O . ALA A 1 112 ? -3.822 -4.428 2.308 1.00 96.81 112 ALA A O 1
ATOM 953 N N . GLN A 1 113 ? -4.864 -3.250 0.707 1.00 96.12 113 GLN A N 1
ATOM 954 C CA . GLN A 1 113 ? -5.849 -2.638 1.602 1.00 96.12 113 GLN A CA 1
ATOM 955 C C . GLN A 1 113 ? -6.691 -3.687 2.328 1.00 96.12 113 GLN A C 1
ATOM 957 O O . GLN A 1 113 ? -6.866 -3.580 3.538 1.00 96.12 113 GLN A O 1
ATOM 962 N N . VAL A 1 114 ? -7.186 -4.694 1.606 1.00 94.56 114 VAL A N 1
ATOM 963 C CA . VAL A 1 114 ? -8.053 -5.735 2.169 1.00 94.56 114 VAL A CA 1
ATOM 964 C C . VAL A 1 114 ? -7.278 -6.625 3.137 1.00 94.56 114 VAL A C 1
ATOM 966 O O . VAL A 1 114 ? -7.656 -6.704 4.303 1.00 94.56 114 VAL A O 1
ATOM 969 N N . ILE A 1 115 ? -6.166 -7.224 2.698 1.00 96.12 115 ILE A N 1
ATOM 970 C CA . ILE A 1 115 ? -5.423 -8.179 3.537 1.00 96.12 115 ILE A CA 1
ATOM 971 C C . ILE A 1 115 ? -4.841 -7.504 4.786 1.00 96.12 115 ILE A C 1
ATOM 973 O O . ILE A 1 115 ? -4.811 -8.096 5.860 1.00 96.12 115 ILE A O 1
ATOM 977 N N . CYS A 1 116 ? -4.401 -6.244 4.671 1.00 97.06 116 CYS A N 1
ATOM 978 C CA . CYS A 1 116 ? -3.836 -5.526 5.810 1.00 97.06 116 CYS A CA 1
ATOM 979 C C . CYS A 1 116 ? -4.924 -5.037 6.771 1.00 97.06 116 CYS A C 1
ATOM 981 O O . CYS A 1 116 ? -4.692 -5.013 7.977 1.00 97.06 116 CYS A O 1
ATOM 983 N N . ALA A 1 117 ? -6.101 -4.654 6.265 1.00 95.31 117 ALA A N 1
ATOM 984 C CA . ALA A 1 117 ? -7.233 -4.318 7.121 1.00 95.31 117 ALA A CA 1
ATOM 985 C C . ALA A 1 117 ? -7.719 -5.550 7.895 1.00 95.31 117 ALA A C 1
ATOM 987 O O . ALA A 1 117 ? -7.908 -5.457 9.105 1.00 95.31 117 ALA A O 1
ATOM 988 N N . GLU A 1 118 ? -7.839 -6.701 7.228 1.00 94.94 118 GLU A N 1
ATOM 989 C CA . GLU A 1 118 ? -8.205 -7.969 7.866 1.00 94.94 118 GLU A CA 1
ATOM 990 C C . GLU A 1 118 ? -7.202 -8.356 8.959 1.00 94.94 118 GLU A C 1
ATOM 992 O O . GLU A 1 118 ? -7.595 -8.664 10.085 1.00 94.94 118 GLU A O 1
ATOM 997 N N . GLU A 1 119 ? -5.902 -8.236 8.677 1.00 95.56 119 GLU A N 1
ATOM 998 C CA . GLU A 1 119 ? -4.848 -8.517 9.654 1.00 95.56 119 GLU A CA 1
ATOM 999 C C . GLU A 1 119 ? -4.917 -7.605 10.892 1.00 95.56 119 GLU A C 1
ATOM 1001 O O . GLU A 1 119 ? -4.594 -8.032 12.001 1.00 95.56 119 GLU A O 1
ATOM 1006 N N . LEU A 1 120 ? -5.370 -6.363 10.715 1.00 94.88 120 LEU A N 1
ATOM 1007 C CA . LEU A 1 120 ? -5.587 -5.393 11.789 1.00 94.88 120 LEU A CA 1
ATOM 1008 C C . LEU A 1 120 ? -6.971 -5.516 12.456 1.00 94.88 120 LEU A C 1
ATOM 1010 O O . LEU A 1 120 ? -7.284 -4.739 13.358 1.00 94.88 120 LEU A O 1
ATOM 1014 N N . GLY A 1 121 ? -7.810 -6.470 12.039 1.00 93.88 121 GLY A N 1
ATOM 1015 C CA . GLY A 1 121 ? -9.168 -6.635 12.566 1.00 93.88 121 GLY A CA 1
ATOM 1016 C C . GLY A 1 121 ? -10.105 -5.480 12.202 1.00 93.88 121 GLY A C 1
ATOM 1017 O O . GLY A 1 121 ? -10.992 -5.128 12.984 1.00 93.88 121 GLY A O 1
ATOM 1018 N N . MET A 1 122 ? -9.885 -4.862 11.042 1.00 94.62 122 MET A N 1
ATOM 1019 C CA . MET A 1 122 ? -10.713 -3.793 10.497 1.00 94.62 122 MET A CA 1
ATOM 1020 C C . MET A 1 122 ? -11.547 -4.287 9.317 1.00 94.62 122 MET A C 1
ATOM 1022 O O . MET A 1 122 ? -11.102 -5.098 8.508 1.00 94.62 122 MET A O 1
ATOM 1026 N N . SER A 1 123 ? -12.746 -3.734 9.174 1.00 91.62 123 SER A N 1
ATOM 1027 C CA . SER A 1 123 ? -13.635 -3.980 8.039 1.00 91.62 123 SER A CA 1
ATOM 1028 C C . SER A 1 123 ? -13.767 -2.730 7.185 1.00 91.62 123 SER A C 1
ATOM 1030 O O . SER A 1 123 ? -13.751 -1.608 7.697 1.00 91.62 123 SER A O 1
ATOM 1032 N N . ARG A 1 124 ? -13.927 -2.898 5.872 1.00 88.31 124 ARG A N 1
ATOM 1033 C CA . ARG A 1 124 ? -14.211 -1.767 4.986 1.00 88.31 124 ARG A CA 1
ATOM 1034 C C . ARG A 1 124 ? -15.535 -1.127 5.396 1.00 88.31 124 ARG A C 1
ATOM 1036 O O . ARG A 1 124 ? -16.500 -1.829 5.684 1.00 88.31 124 ARG A O 1
ATOM 1043 N N . LEU A 1 125 ? -15.572 0.202 5.430 1.00 81.56 125 LEU A N 1
ATOM 1044 C CA . LEU A 1 125 ? -16.837 0.920 5.519 1.00 81.56 125 LEU A CA 1
ATOM 1045 C C . LEU A 1 125 ? -17.500 0.801 4.149 1.00 81.56 125 LEU A C 1
ATOM 1047 O O . LEU A 1 125 ? -17.170 1.545 3.224 1.00 81.56 125 LEU A O 1
ATOM 1051 N N . ASP A 1 126 ? -18.375 -0.192 3.992 1.00 61.16 126 ASP A N 1
ATOM 1052 C CA . ASP A 1 126 ? -19.227 -0.256 2.813 1.00 61.16 126 ASP A CA 1
ATOM 1053 C C . ASP A 1 126 ? -19.989 1.061 2.733 1.00 61.16 126 ASP A C 1
ATOM 1055 O O . ASP A 1 126 ? -20.547 1.541 3.725 1.00 61.16 126 ASP A O 1
ATOM 1059 N N . ALA A 1 127 ? -19.943 1.693 1.558 1.00 50.06 127 ALA A N 1
ATOM 1060 C CA . ALA A 1 127 ? -20.741 2.874 1.306 1.00 50.06 127 ALA A CA 1
ATOM 1061 C C . ALA A 1 127 ? -22.188 2.475 1.586 1.00 50.06 127 ALA A C 1
ATOM 1063 O O . ALA A 1 127 ? -22.754 1.673 0.842 1.00 50.06 127 ALA A O 1
ATOM 1064 N N . VAL A 1 128 ? -22.746 2.975 2.692 1.00 41.12 128 VAL A N 1
ATOM 1065 C CA . VAL A 1 128 ? -24.160 2.810 3.014 1.00 41.12 128 VAL A CA 1
ATOM 1066 C C . VAL A 1 128 ? -24.903 3.209 1.748 1.00 41.12 128 VAL A C 1
ATOM 1068 O O . VAL A 1 128 ? -24.790 4.352 1.302 1.00 41.12 128 VAL A O 1
ATOM 1071 N N . SER A 1 129 ? -25.546 2.228 1.114 1.00 31.84 129 SER A N 1
ATOM 1072 C CA . SER A 1 129 ? -26.411 2.476 -0.030 1.00 31.84 129 SER A CA 1
ATOM 1073 C C . SER A 1 129 ? -27.484 3.433 0.473 1.00 31.84 129 SER A C 1
ATOM 1075 O O . SER A 1 129 ? -28.239 3.077 1.377 1.00 31.84 129 SER A O 1
ATOM 1077 N N . ALA A 1 130 ? -27.429 4.674 -0.009 1.00 32.09 130 ALA A N 1
ATOM 1078 C CA . ALA A 1 130 ? -28.461 5.672 0.227 1.00 32.09 130 ALA A CA 1
ATOM 1079 C C . ALA A 1 130 ? -29.737 5.290 -0.528 1.00 32.09 130 ALA A C 1
ATOM 1081 O O . ALA A 1 130 ? -29.604 4.725 -1.640 1.00 32.09 130 ALA A O 1
#

Secondary structure (DSSP, 8-state):
-EEEEETTEEEEEEEEE--SSEEEEEEEETTEEEEEEEEE--HHHHHH-GGGEEEETTS-EEEEEEEEEEETTEEEEEEEEEEE-SSEEEEEEEETTEEEEEEEETTHHHHHHHHHHHHTTEEE------

Foldseek 3Di:
DDWDADPNWIKAWDDWADDPAKTKTWMDTPHKIKMWMKGFDDPVRCVVCLLQWKAAPVRTITGRPFIWIQDPNDTWTWDAFPADDPFWTWTWTHDPHDIDTDIDGPPVSSVCSVVTCVVVRIDRPDPPPD

pLDDT: mean 91.22, std 11.13, range [31.84, 98.56]

Sequence (130 aa):
MRQYSVDHQNYHIFKTETGEKNQYVHFQWGKFDFRMTFTASTKDAVRKKPKMTFSAANGKEYLAELFEVLYQNKWFEFVKPTAHGMQLEETLWSRDGLDYYVEFPKDIRSVAQVICAEELGMSRLDAVSA

Radius of gyration: 14.69 Å; chains: 1; bounding box: 46×32×37 Å